Protein AF-A0A1Q7ID91-F1 (afdb_monomer_lite)

Foldseek 3Di:
DPVVVVVVVVVVVVVVVVVVPDPPDPPPQDPVQCVVLVVVVFDQDPVVRHTHDPPPDDDDD

Secondary structure (DSSP, 8-state):
--HHHHHHHHHHHHHHHHHT----------HHHHHHHHHTT-EEETTTTEEE---S-----

Sequence (61 aa):
MSVRRTARAVTVLAVTALLAGCAGEPSVWTHNQQDDCERRGGVWRTTLGFCEFQSGGAGSM

Structure (mmCIF, N/CA/C/O backbone):
data_AF-A0A1Q7ID91-F1
#
_entry.id   AF-A0A1Q7ID91-F1
#
loop_
_atom_site.group_PDB
_atom_site.id
_atom_site.type_symbol
_atom_site.label_atom_id
_atom_site.label_alt_id
_atom_site.label_comp_id
_atom_site.label_asym_id
_atom_site.label_entity_id
_atom_site.label_seq_id
_atom_site.pdbx_PDB_ins_code
_atom_site.Cartn_x
_atom_site.Cartn_y
_atom_site.Cartn_z
_atom_site.occupancy
_atom_site.B_iso_or_equiv
_atom_site.auth_seq_id
_atom_site.auth_comp_id
_atom_site.auth_asym_id
_atom_site.auth_atom_id
_atom_site.pdbx_PDB_model_num
ATOM 1 N N . MET A 1 1 ? 20.474 21.069 46.338 1.00 50.41 1 MET A N 1
ATOM 2 C CA . MET A 1 1 ? 19.528 19.949 46.085 1.00 50.41 1 MET A CA 1
ATOM 3 C C . MET A 1 1 ? 18.834 20.017 44.711 1.00 50.41 1 MET A C 1
ATOM 5 O O . MET A 1 1 ? 18.344 18.987 44.262 1.00 50.41 1 MET A O 1
ATOM 9 N N . SER A 1 2 ? 18.847 21.157 43.998 1.00 50.19 2 SER A N 1
ATOM 10 C CA . SER A 1 2 ? 18.154 21.332 42.701 1.00 50.19 2 SER A CA 1
ATOM 11 C C . SER A 1 2 ? 18.802 20.656 41.480 1.00 50.19 2 SER A C 1
ATOM 13 O O . SER A 1 2 ? 18.082 20.242 40.582 1.00 50.19 2 SER A O 1
ATOM 15 N N . VAL A 1 3 ? 20.127 20.455 41.461 1.00 55.50 3 VAL A N 1
ATOM 16 C CA . VAL A 1 3 ? 20.858 19.872 40.306 1.00 55.50 3 VAL A CA 1
ATOM 17 C C . VAL A 1 3 ? 20.521 18.392 40.059 1.00 55.50 3 VAL A C 1
ATOM 19 O O . VAL A 1 3 ? 20.519 17.916 38.929 1.00 55.50 3 VAL A O 1
ATOM 22 N N . ARG A 1 4 ? 20.175 17.642 41.115 1.00 56.59 4 ARG A N 1
ATOM 23 C CA . ARG A 1 4 ? 19.824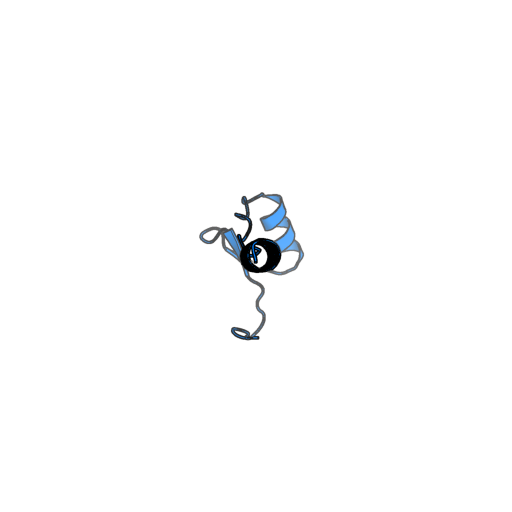 16.212 40.999 1.00 56.59 4 ARG A CA 1
ATOM 24 C C . ARG A 1 4 ? 18.427 15.991 40.403 1.00 56.59 4 ARG A C 1
ATOM 26 O O . ARG A 1 4 ? 18.149 14.908 39.895 1.00 56.59 4 ARG A O 1
ATOM 33 N N . ARG A 1 5 ? 17.548 17.001 40.469 1.00 59.38 5 ARG A N 1
ATOM 34 C CA . ARG A 1 5 ? 16.181 16.943 39.922 1.00 59.38 5 ARG A CA 1
ATOM 35 C C . ARG A 1 5 ? 16.164 17.208 38.418 1.00 59.38 5 ARG A C 1
ATOM 37 O O . ARG A 1 5 ? 15.464 16.504 37.700 1.00 59.38 5 ARG A O 1
ATOM 44 N N . THR A 1 6 ? 16.981 18.147 37.944 1.00 58.22 6 THR A N 1
ATOM 45 C CA . THR A 1 6 ? 17.130 18.445 36.513 1.00 58.22 6 THR A CA 1
ATOM 46 C C . THR A 1 6 ? 17.768 17.288 35.749 1.00 58.22 6 THR A C 1
ATOM 48 O O . THR A 1 6 ? 17.269 16.931 34.690 1.00 58.22 6 THR A O 1
ATOM 51 N N . ALA A 1 7 ? 18.780 16.621 36.316 1.00 63.66 7 ALA A N 1
ATOM 52 C CA . ALA A 1 7 ? 19.400 15.452 35.684 1.00 63.66 7 ALA A CA 1
ATOM 53 C C . ALA A 1 7 ? 18.404 14.297 35.452 1.00 63.66 7 ALA A C 1
ATOM 55 O O . ALA A 1 7 ? 18.343 13.747 34.358 1.00 63.66 7 ALA A O 1
ATOM 56 N N . ARG A 1 8 ? 17.564 13.977 36.450 1.00 71.06 8 ARG A N 1
ATOM 57 C CA . ARG A 1 8 ? 16.517 12.947 36.310 1.00 71.06 8 ARG A CA 1
ATOM 58 C C . ARG A 1 8 ? 15.473 13.316 35.260 1.00 71.06 8 ARG A C 1
ATOM 60 O O . ARG A 1 8 ? 15.058 12.445 34.505 1.00 71.06 8 ARG A O 1
ATOM 67 N N . ALA A 1 9 ? 15.070 14.584 35.200 1.00 70.75 9 ALA A N 1
ATOM 68 C CA . ALA A 1 9 ? 14.109 15.049 34.204 1.00 70.75 9 ALA A CA 1
ATOM 69 C C . ALA A 1 9 ? 14.659 14.906 32.775 1.00 70.75 9 ALA A C 1
ATOM 71 O O . ALA A 1 9 ? 13.951 14.423 31.896 1.00 70.75 9 ALA A O 1
ATOM 72 N N . VAL A 1 10 ? 15.937 15.239 32.563 1.00 76.44 10 VAL A N 1
ATOM 73 C CA . VAL A 1 10 ? 16.609 15.080 31.263 1.00 76.44 10 VAL A CA 1
ATOM 74 C C . VAL A 1 10 ? 16.689 13.608 30.856 1.00 76.44 10 VAL A C 1
ATOM 76 O O . VAL A 1 10 ? 16.378 13.276 29.715 1.00 76.44 10 VAL A O 1
ATOM 79 N N . THR A 1 11 ? 17.039 12.709 31.782 1.00 76.38 11 THR A N 1
ATOM 80 C CA . THR A 1 11 ? 17.092 11.268 31.489 1.00 76.38 11 THR A CA 1
ATOM 81 C C . THR A 1 11 ? 15.717 10.703 31.140 1.00 76.38 11 THR A C 1
ATOM 83 O O . THR A 1 11 ? 15.602 9.961 30.171 1.00 76.38 11 THR A O 1
ATOM 86 N N . VAL A 1 12 ? 14.666 11.065 31.884 1.00 79.94 12 VAL A N 1
ATOM 87 C CA . VAL A 1 12 ? 13.302 10.580 31.609 1.00 79.94 12 VAL A CA 1
ATOM 88 C C . VAL A 1 12 ? 12.832 11.033 30.226 1.00 79.94 12 VAL A C 1
ATOM 90 O O . VAL A 1 12 ? 12.355 10.202 29.459 1.00 79.94 12 VAL A O 1
ATOM 93 N N . LEU A 1 13 ? 13.039 12.307 29.878 1.00 7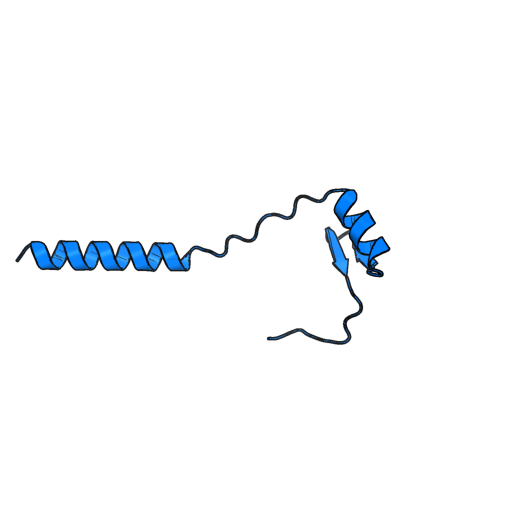5.00 13 LEU A N 1
ATOM 94 C CA . LEU A 1 13 ? 12.661 12.848 28.568 1.00 75.00 13 LEU A CA 1
ATOM 95 C C . LEU A 1 13 ? 13.411 12.167 27.414 1.00 75.00 13 LEU A C 1
ATOM 97 O O . LEU A 1 13 ? 12.806 11.834 26.394 1.00 75.00 13 LEU A O 1
ATOM 101 N N . ALA A 1 14 ? 14.712 11.916 27.586 1.00 75.19 14 ALA A N 1
ATOM 102 C CA . ALA A 1 14 ? 15.519 11.222 26.586 1.00 75.19 14 ALA A CA 1
ATOM 103 C C . ALA A 1 14 ? 15.041 9.776 26.361 1.00 75.19 14 ALA A C 1
ATOM 105 O O . ALA A 1 14 ? 14.931 9.330 25.221 1.00 75.19 14 ALA A O 1
ATOM 106 N N . VAL A 1 15 ? 14.697 9.056 27.434 1.00 76.62 15 VAL A N 1
ATOM 107 C CA . VAL A 1 15 ? 14.211 7.669 27.349 1.00 76.62 15 VAL A CA 1
ATOM 108 C C . VAL A 1 15 ? 12.834 7.593 26.686 1.00 76.62 15 VAL A C 1
ATOM 110 O O . VAL A 1 15 ? 12.609 6.723 25.847 1.00 76.62 15 VAL A O 1
ATOM 113 N N . THR A 1 16 ? 11.919 8.517 26.993 1.00 73.81 16 THR A N 1
ATOM 114 C CA . THR A 1 16 ? 10.588 8.535 26.361 1.00 73.81 16 THR A CA 1
ATOM 115 C C . THR A 1 16 ? 10.644 8.852 24.868 1.00 73.81 16 THR A C 1
ATOM 117 O O . THR A 1 16 ? 9.851 8.305 24.108 1.00 73.81 16 THR A O 1
ATOM 120 N N . ALA A 1 17 ? 11.594 9.685 24.429 1.00 69.56 17 ALA A N 1
ATOM 121 C CA . ALA A 1 17 ? 11.779 9.989 23.010 1.00 69.56 17 ALA A CA 1
ATOM 122 C C . ALA A 1 17 ? 12.293 8.774 22.216 1.00 69.56 17 ALA A C 1
ATOM 124 O O . ALA A 1 17 ? 11.861 8.551 21.089 1.00 69.56 17 ALA A O 1
ATOM 125 N N . LEU A 1 18 ? 13.165 7.956 22.819 1.00 66.38 18 LEU A N 1
ATOM 126 C CA . LEU A 1 18 ? 13.691 6.735 22.197 1.00 66.38 18 LEU A CA 1
ATOM 127 C C . LEU A 1 18 ? 12.612 5.657 21.985 1.00 66.38 18 LEU A C 1
ATOM 129 O O . LEU A 1 18 ? 12.690 4.895 21.028 1.00 66.38 18 LEU A O 1
ATOM 133 N N . LEU A 1 19 ? 11.594 5.600 22.850 1.00 64.38 19 LEU A N 1
ATOM 134 C CA . LEU A 1 19 ? 10.531 4.587 22.789 1.00 64.38 19 LEU A CA 1
ATOM 135 C C . LEU A 1 19 ? 9.425 4.895 21.762 1.00 64.38 19 LEU A C 1
ATOM 137 O O . LEU A 1 19 ? 8.631 4.013 21.449 1.00 64.38 19 LEU A O 1
ATOM 141 N N . ALA A 1 20 ? 9.362 6.112 21.215 1.00 65.94 20 ALA A N 1
ATOM 142 C CA . ALA A 1 20 ? 8.306 6.529 20.284 1.00 65.94 20 ALA A CA 1
ATOM 143 C C . ALA A 1 20 ? 8.617 6.239 18.796 1.00 65.94 20 ALA A C 1
ATOM 145 O O . ALA A 1 20 ? 7.849 6.626 17.919 1.00 65.94 20 ALA A O 1
ATOM 146 N N . GLY A 1 21 ? 9.732 5.564 18.490 1.00 60.78 21 GLY A N 1
ATOM 147 C CA . GLY A 1 21 ? 10.279 5.418 17.132 1.00 60.78 21 GLY A CA 1
ATOM 148 C C . GLY A 1 21 ? 9.583 4.440 16.171 1.00 60.78 21 GLY A C 1
ATOM 149 O O . GLY A 1 21 ? 10.170 4.117 15.147 1.00 60.78 21 GLY A O 1
ATOM 150 N N . CYS A 1 22 ? 8.372 3.948 16.448 1.00 61.41 22 CYS A N 1
ATOM 151 C CA . CYS A 1 22 ? 7.639 3.051 15.537 1.00 61.41 22 CYS A CA 1
ATOM 152 C C . CYS A 1 22 ? 6.277 3.637 15.146 1.00 61.41 22 CYS A C 1
ATOM 154 O O . CYS A 1 22 ? 5.229 3.067 15.433 1.00 61.41 22 CYS A O 1
ATOM 156 N N . ALA A 1 23 ? 6.283 4.788 14.476 1.00 61.19 23 ALA A N 1
ATOM 157 C CA . ALA A 1 23 ? 5.154 5.180 13.641 1.00 61.19 23 ALA A CA 1
ATOM 158 C C . ALA A 1 23 ? 5.399 4.582 12.251 1.00 61.19 23 ALA A C 1
ATOM 160 O O . ALA A 1 23 ? 6.183 5.126 11.478 1.00 61.19 23 ALA A O 1
ATOM 161 N N . GLY A 1 24 ? 4.797 3.420 11.976 1.00 56.81 24 GLY A N 1
ATOM 162 C CA . GLY A 1 24 ? 4.827 2.812 10.648 1.00 56.81 24 GLY A CA 1
ATOM 163 C C . GLY A 1 24 ? 4.342 3.824 9.616 1.00 56.81 24 GLY A C 1
ATOM 164 O O . GLY A 1 24 ? 3.269 4.409 9.769 1.00 56.81 24 GLY A O 1
ATOM 165 N N . GLU A 1 25 ? 5.166 4.079 8.608 1.00 65.69 25 GLU A N 1
ATOM 166 C CA . GLU A 1 25 ? 4.830 5.001 7.533 1.00 65.69 25 GLU A CA 1
ATOM 167 C C . GLU A 1 25 ? 3.564 4.489 6.832 1.00 65.69 25 GLU A C 1
ATOM 169 O O . GLU A 1 25 ? 3.498 3.304 6.488 1.00 65.69 25 GLU A O 1
ATOM 174 N N . PRO A 1 26 ? 2.536 5.333 6.619 1.00 55.22 26 PRO A N 1
ATOM 175 C CA . PRO A 1 26 ? 1.415 4.935 5.792 1.00 55.22 26 PRO A CA 1
ATOM 176 C C . PRO A 1 26 ? 1.965 4.721 4.384 1.00 55.22 26 PRO A C 1
ATOM 178 O O . PRO A 1 26 ? 2.347 5.676 3.706 1.00 55.22 26 PRO A O 1
ATOM 181 N N . SER A 1 27 ? 2.050 3.463 3.959 1.00 61.12 27 SER A N 1
ATOM 182 C CA . SER A 1 27 ? 2.456 3.095 2.610 1.00 61.12 27 SER A CA 1
ATOM 183 C C . SER A 1 27 ? 1.419 3.648 1.634 1.00 61.12 27 SER A C 1
ATOM 185 O O . SER A 1 27 ? 0.405 3.009 1.350 1.00 61.12 27 SER A O 1
ATOM 187 N N . VAL A 1 28 ? 1.640 4.879 1.160 1.00 60.38 28 VAL A N 1
ATOM 188 C CA . VAL A 1 28 ? 0.873 5.463 0.062 1.00 60.38 28 VAL A CA 1
ATOM 189 C C . VAL A 1 28 ? 1.095 4.549 -1.132 1.00 60.38 28 VAL A C 1
ATOM 191 O O . VAL A 1 28 ? 2.219 4.395 -1.619 1.00 60.38 28 VAL A O 1
ATOM 194 N N . TRP A 1 29 ? 0.017 3.895 -1.549 1.00 62.03 29 TRP A N 1
ATOM 195 C CA . TRP A 1 29 ? 0.011 3.012 -2.699 1.00 62.03 29 TRP A CA 1
ATOM 196 C C . TRP A 1 29 ? 0.474 3.785 -3.933 1.00 62.03 29 TRP A C 1
ATOM 198 O O . TRP A 1 29 ? -0.070 4.837 -4.272 1.00 62.03 29 TRP A O 1
ATOM 208 N N . THR A 1 30 ? 1.491 3.261 -4.607 1.00 67.19 30 THR A N 1
ATOM 209 C CA . THR A 1 30 ? 1.927 3.768 -5.910 1.00 67.19 30 THR A CA 1
ATOM 210 C C . THR A 1 30 ? 1.853 2.630 -6.918 1.00 67.19 30 THR A C 1
ATOM 212 O O . THR A 1 30 ? 2.163 1.491 -6.576 1.00 67.19 30 THR A O 1
ATOM 215 N N . HIS A 1 31 ? 1.471 2.923 -8.167 1.00 69.81 31 HIS A N 1
ATOM 216 C CA . HIS A 1 31 ? 1.455 1.940 -9.266 1.00 69.81 31 HIS A CA 1
ATOM 217 C C . HIS A 1 31 ? 2.794 1.186 -9.370 1.00 69.81 31 HIS A C 1
ATOM 219 O O . HIS A 1 31 ? 2.832 -0.027 -9.544 1.00 69.81 31 HIS A O 1
ATOM 225 N N . ASN A 1 32 ? 3.895 1.893 -9.101 1.00 81.75 32 ASN A N 1
ATOM 226 C CA . ASN A 1 32 ? 5.241 1.330 -9.059 1.00 81.75 32 ASN A CA 1
ATOM 227 C C . ASN A 1 32 ? 5.407 0.178 -8.051 1.00 81.75 32 ASN A C 1
ATOM 229 O O . ASN A 1 32 ? 6.209 -0.717 -8.304 1.00 81.75 32 ASN A O 1
ATOM 233 N N . GLN A 1 33 ? 4.681 0.176 -6.925 1.00 83.00 33 GLN A N 1
ATOM 234 C CA . GLN A 1 33 ? 4.740 -0.906 -5.928 1.00 83.00 33 GLN A CA 1
ATOM 235 C C . GLN A 1 33 ? 4.063 -2.184 -6.433 1.00 83.00 33 GLN A C 1
ATOM 237 O O . GLN A 1 33 ? 4.544 -3.279 -6.140 1.00 83.00 33 GLN A O 1
ATOM 242 N N . GLN A 1 34 ? 2.986 -2.054 -7.214 1.00 88.75 34 GLN A N 1
ATOM 243 C CA . GLN A 1 34 ? 2.350 -3.197 -7.867 1.00 88.75 34 GLN A CA 1
ATOM 244 C C . GLN A 1 34 ? 3.275 -3.781 -8.938 1.00 88.75 34 GLN A C 1
ATOM 246 O O . GLN A 1 34 ? 3.579 -4.972 -8.892 1.00 88.75 34 GLN A O 1
ATOM 251 N N . ASP A 1 35 ? 3.794 -2.939 -9.837 1.00 90.44 35 ASP A N 1
ATOM 252 C CA . ASP A 1 35 ? 4.709 -3.396 -10.890 1.00 90.44 35 ASP A CA 1
ATOM 253 C C . ASP A 1 35 ? 5.979 -4.032 -10.309 1.00 90.44 35 ASP A C 1
ATOM 255 O O . ASP A 1 35 ? 6.524 -4.977 -10.873 1.00 90.44 35 ASP A O 1
ATOM 259 N N . ASP A 1 36 ? 6.516 -3.494 -9.208 1.00 89.94 36 ASP A N 1
ATOM 260 C CA . ASP A 1 36 ? 7.666 -4.086 -8.510 1.00 89.94 36 ASP A CA 1
ATOM 261 C C . ASP A 1 36 ? 7.325 -5.450 -7.898 1.00 89.94 36 ASP A C 1
ATOM 263 O O . ASP A 1 36 ? 8.095 -6.399 -8.047 1.00 89.94 36 ASP A O 1
ATOM 267 N N . CYS A 1 37 ? 6.153 -5.574 -7.268 1.00 91.00 37 CYS A N 1
ATOM 268 C CA . CYS A 1 37 ? 5.677 -6.827 -6.686 1.00 91.00 37 CYS A CA 1
ATOM 269 C C . CYS A 1 37 ? 5.593 -7.947 -7.724 1.00 91.00 37 CYS A C 1
ATOM 271 O O . CYS A 1 37 ? 6.173 -9.022 -7.542 1.00 91.00 37 CYS A O 1
ATOM 273 N N . GLU A 1 38 ? 4.905 -7.669 -8.829 1.00 91.12 38 GLU A N 1
ATOM 274 C CA . GLU A 1 38 ? 4.682 -8.633 -9.902 1.00 91.12 38 GLU A CA 1
ATOM 275 C C . GLU A 1 38 ? 6.009 -8.991 -10.592 1.00 91.12 38 GLU A C 1
ATOM 277 O O . GLU A 1 38 ? 6.286 -10.169 -10.826 1.00 91.12 38 GLU A O 1
ATOM 282 N N . ARG A 1 39 ? 6.904 -8.011 -10.809 1.00 92.25 39 ARG A N 1
ATOM 283 C CA . ARG A 1 39 ? 8.259 -8.261 -11.344 1.00 92.25 39 ARG A CA 1
ATOM 284 C C . ARG A 1 39 ? 9.117 -9.146 -10.444 1.00 92.25 39 ARG A C 1
ATOM 286 O O . ARG A 1 39 ? 9.962 -9.883 -10.948 1.00 92.25 39 ARG A O 1
ATOM 293 N N . ARG A 1 40 ? 8.924 -9.083 -9.127 1.00 87.75 40 ARG A N 1
ATOM 294 C CA . ARG A 1 40 ? 9.652 -9.897 -8.140 1.00 87.75 40 ARG A CA 1
ATOM 295 C C . ARG A 1 40 ? 9.019 -11.273 -7.912 1.00 87.75 40 ARG A C 1
ATOM 297 O O . ARG A 1 40 ? 9.513 -12.022 -7.072 1.00 87.75 40 ARG A O 1
ATOM 304 N N . GLY A 1 41 ? 7.951 -11.607 -8.641 1.00 89.56 41 GLY A N 1
ATOM 305 C CA . GLY A 1 41 ? 7.246 -12.886 -8.528 1.00 89.56 41 GLY A CA 1
ATOM 306 C C . GLY A 1 41 ? 6.297 -12.977 -7.329 1.00 89.56 41 GLY A C 1
ATOM 307 O O . GLY A 1 41 ? 5.925 -14.081 -6.932 1.00 89.56 41 GLY A O 1
ATOM 308 N N . GLY A 1 42 ? 5.928 -11.841 -6.731 1.00 90.38 42 GLY A N 1
ATOM 309 C CA . GLY A 1 42 ? 4.878 -11.763 -5.718 1.00 90.38 42 GLY A CA 1
ATOM 310 C C . GLY A 1 42 ? 3.483 -11.640 -6.336 1.00 90.38 42 GLY A C 1
ATOM 311 O O . GLY A 1 42 ? 3.326 -11.375 -7.528 1.00 90.38 42 GLY A O 1
ATOM 312 N N . VAL A 1 43 ? 2.453 -11.815 -5.510 1.00 91.38 43 VAL A N 1
ATOM 313 C CA . VAL A 1 43 ? 1.050 -11.596 -5.880 1.00 91.38 43 VAL A CA 1
ATOM 314 C C . VAL A 1 43 ? 0.572 -10.298 -5.244 1.00 91.38 43 VAL A C 1
ATOM 316 O O . VAL A 1 43 ? 0.545 -10.160 -4.020 1.00 91.38 43 VAL A O 1
ATOM 319 N N . TRP A 1 44 ? 0.166 -9.339 -6.073 1.00 90.44 44 TRP A N 1
ATOM 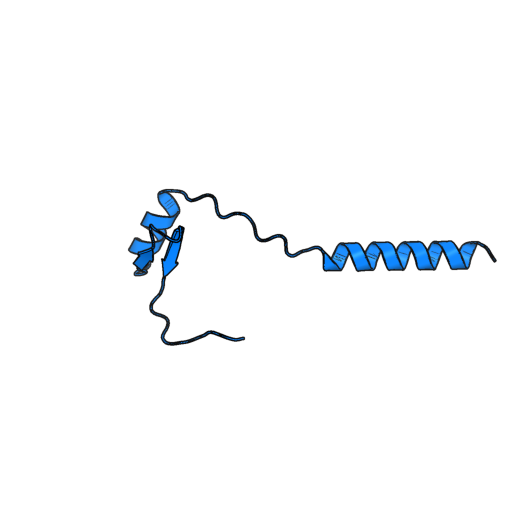320 C CA . TRP A 1 44 ? -0.348 -8.065 -5.587 1.00 90.44 44 TRP A CA 1
ATOM 321 C C . TRP A 1 44 ? -1.780 -8.198 -5.039 1.00 90.44 44 TRP A C 1
ATOM 323 O O . TRP A 1 44 ? -2.696 -8.637 -5.741 1.00 90.44 44 TRP A O 1
ATOM 333 N N . ARG A 1 45 ? -2.004 -7.797 -3.778 1.00 89.62 45 ARG A N 1
ATOM 334 C CA . ARG A 1 45 ? -3.329 -7.791 -3.132 1.00 89.62 45 ARG A CA 1
ATOM 335 C C . ARG A 1 45 ? -3.959 -6.405 -3.224 1.00 89.62 45 ARG A C 1
ATOM 337 O O . ARG A 1 45 ? -3.852 -5.618 -2.290 1.00 89.62 45 ARG A O 1
ATOM 344 N N . THR A 1 46 ? -4.672 -6.119 -4.315 1.00 86.69 46 THR A N 1
ATOM 345 C CA . THR A 1 46 ? -5.314 -4.806 -4.563 1.00 86.69 46 THR A CA 1
ATOM 346 C C . THR A 1 46 ? -6.231 -4.342 -3.429 1.00 86.69 46 THR A C 1
ATOM 348 O O . THR A 1 46 ? -6.259 -3.158 -3.116 1.00 86.69 46 THR A O 1
ATOM 351 N N . THR A 1 47 ? -6.939 -5.265 -2.773 1.00 85.62 47 THR A N 1
ATOM 352 C CA . THR A 1 47 ? -7.818 -4.964 -1.629 1.00 85.62 47 THR A CA 1
ATOM 353 C C . THR A 1 47 ? -7.056 -4.514 -0.382 1.00 85.62 47 THR A C 1
ATOM 355 O O . THR A 1 47 ? -7.594 -3.757 0.418 1.00 85.62 47 THR A O 1
ATOM 358 N N . LEU A 1 48 ? -5.825 -4.994 -0.197 1.00 82.94 48 LEU A N 1
ATOM 359 C CA . LEU A 1 48 ? -5.027 -4.779 1.015 1.00 82.94 48 LEU A CA 1
ATOM 360 C C . LEU A 1 48 ? -3.847 -3.824 0.776 1.00 82.94 48 LEU A C 1
ATOM 362 O O . LEU A 1 48 ? -3.234 -3.362 1.731 1.00 82.94 48 LEU A O 1
ATOM 366 N N . GLY A 1 49 ? -3.536 -3.524 -0.487 1.00 84.88 49 GLY A N 1
ATOM 367 C CA . GLY A 1 49 ? -2.473 -2.605 -0.878 1.00 84.88 49 GLY A CA 1
ATOM 368 C C . GLY A 1 49 ? -1.061 -3.117 -0.584 1.00 84.88 49 GLY A C 1
ATOM 369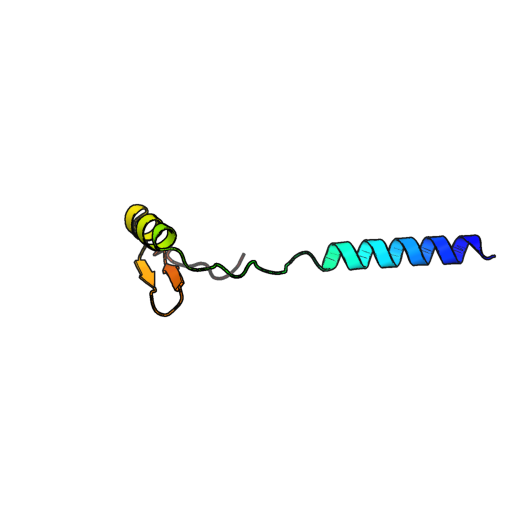 O O . GLY A 1 49 ? -0.174 -2.299 -0.366 1.00 84.88 49 GLY A O 1
ATOM 370 N N . PHE A 1 50 ? -0.835 -4.437 -0.554 1.00 84.44 50 PHE A N 1
ATOM 371 C CA . PHE A 1 50 ? 0.494 -5.008 -0.310 1.00 84.44 50 PHE A CA 1
ATOM 372 C C . PHE A 1 50 ? 0.840 -6.164 -1.255 1.00 84.44 50 PHE A C 1
ATOM 374 O O . PHE A 1 50 ? -0.028 -6.787 -1.871 1.00 84.44 50 PHE A O 1
ATOM 381 N N . CYS A 1 51 ? 2.140 -6.448 -1.342 1.00 89.44 51 CYS A N 1
ATOM 382 C CA . CYS A 1 51 ? 2.690 -7.558 -2.107 1.00 89.44 51 CYS A CA 1
ATOM 383 C C . CYS A 1 51 ? 2.812 -8.818 -1.248 1.00 89.44 51 CYS A C 1
ATOM 385 O O . CYS A 1 51 ? 3.580 -8.837 -0.283 1.00 89.44 51 CYS A O 1
ATOM 387 N N . GLU A 1 52 ? 2.090 -9.877 -1.601 1.00 89.25 52 GLU A N 1
ATOM 388 C CA . GLU A 1 52 ? 2.203 -11.172 -0.940 1.00 89.25 52 GLU A CA 1
ATOM 389 C C . GLU A 1 52 ? 3.224 -12.042 -1.672 1.00 89.25 52 GLU A C 1
ATOM 391 O O . GLU A 1 52 ? 3.022 -12.448 -2.817 1.00 89.25 52 GLU A O 1
ATOM 396 N N . PHE A 1 53 ? 4.327 -12.355 -1.002 1.00 87.62 53 PHE A N 1
ATOM 397 C CA . PHE A 1 53 ? 5.239 -13.396 -1.457 1.00 87.62 53 PHE A CA 1
ATOM 398 C C . PHE A 1 53 ? 4.768 -14.719 -0.862 1.00 87.62 53 PHE A C 1
ATOM 400 O O . PHE A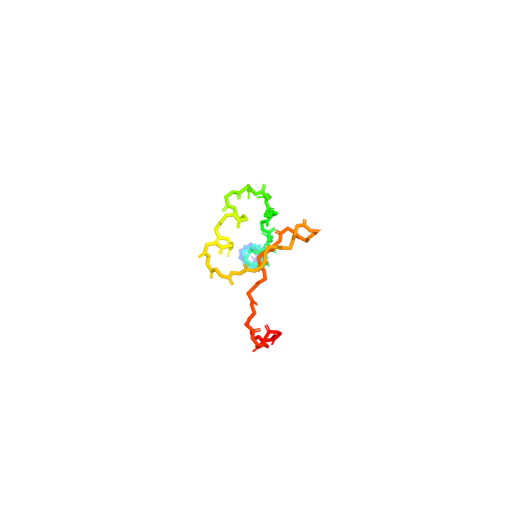 1 53 ? 4.483 -14.781 0.334 1.00 87.62 53 PHE A O 1
ATOM 407 N N . GLN A 1 54 ? 4.704 -15.782 -1.671 1.00 74.56 54 GLN A N 1
ATOM 408 C CA . GLN A 1 54 ? 4.485 -17.142 -1.170 1.00 74.56 54 GLN A CA 1
ATOM 409 C C . GLN A 1 54 ? 5.739 -17.629 -0.424 1.00 74.56 54 GLN A C 1
ATOM 411 O O . GLN A 1 54 ? 6.414 -18.567 -0.834 1.00 74.56 54 GLN A O 1
ATOM 416 N N . SER A 1 55 ? 6.085 -16.961 0.672 1.00 64.62 55 SER A N 1
ATOM 417 C CA . SER A 1 55 ? 6.975 -17.506 1.681 1.00 64.62 55 SER A CA 1
ATOM 418 C C . SER A 1 55 ? 6.139 -18.498 2.467 1.00 64.62 55 SER A C 1
ATOM 420 O O . SER A 1 55 ? 5.232 -18.108 3.201 1.00 64.62 55 SER A O 1
ATOM 422 N N . GLY A 1 56 ? 6.393 -19.790 2.274 1.00 57.34 56 GLY A N 1
ATOM 423 C CA . GLY A 1 56 ? 5.831 -20.818 3.138 1.00 57.34 56 GLY A CA 1
ATOM 424 C C . GLY A 1 56 ? 6.214 -20.535 4.593 1.00 57.34 56 GLY A C 1
ATOM 425 O O . GLY A 1 56 ? 7.308 -20.890 5.003 1.00 57.34 56 GLY A O 1
ATOM 426 N N . GLY A 1 57 ? 5.312 -19.887 5.337 1.00 57.00 57 GLY A N 1
ATOM 427 C CA . GLY A 1 57 ? 5.358 -19.681 6.785 1.00 57.00 57 GLY A CA 1
ATOM 428 C C . GLY A 1 57 ? 6.411 -18.694 7.301 1.00 57.00 57 GLY A C 1
ATOM 429 O O . GLY A 1 57 ? 7.596 -18.988 7.280 1.00 57.00 57 GLY A O 1
ATOM 430 N N . ALA A 1 58 ? 5.957 -17.566 7.854 1.00 49.06 58 ALA A N 1
ATOM 431 C CA . ALA A 1 58 ? 6.472 -16.985 9.104 1.00 49.06 58 ALA A CA 1
ATOM 432 C C . ALA A 1 58 ? 5.689 -15.692 9.407 1.00 49.06 58 ALA A C 1
ATOM 434 O O . ALA A 1 58 ? 6.049 -14.597 8.993 1.00 49.06 58 ALA A O 1
ATOM 435 N N . GLY A 1 59 ? 4.511 -15.791 10.020 1.00 57.38 59 GLY A N 1
ATOM 436 C CA . GLY A 1 59 ? 4.412 -15.459 11.444 1.00 57.38 59 GLY A CA 1
ATOM 437 C C . GLY A 1 59 ? 5.672 -15.743 12.271 1.00 57.38 59 GLY A C 1
ATOM 438 O O . GLY A 1 59 ? 6.275 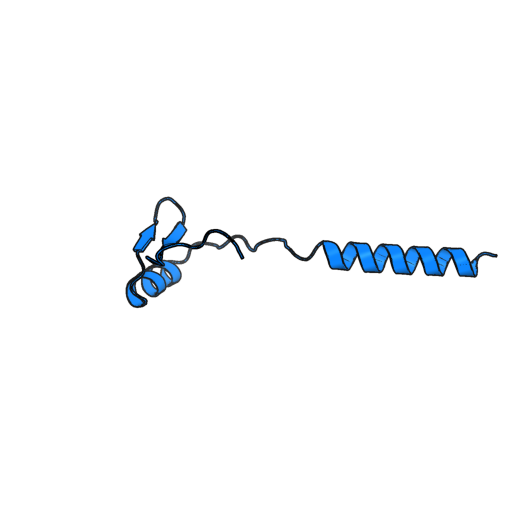-16.801 12.141 1.00 57.38 59 GLY A O 1
ATOM 439 N N . SER A 1 60 ? 6.001 -14.803 13.160 1.00 51.75 60 SER A N 1
ATOM 440 C CA . SER A 1 60 ? 7.022 -14.864 14.221 1.00 51.75 60 SER A CA 1
ATOM 441 C C . SER A 1 60 ? 8.490 -14.988 13.794 1.00 51.75 60 SER A C 1
ATOM 443 O O . SER A 1 60 ? 8.949 -16.082 13.486 1.00 51.75 60 SER A O 1
ATOM 445 N N . MET A 1 61 ? 9.230 -13.878 13.908 1.00 40.56 61 MET A N 1
ATOM 446 C CA . MET A 1 61 ? 10.470 -13.751 14.698 1.00 40.56 61 MET A CA 1
ATOM 447 C C . MET A 1 61 ? 10.851 -12.278 14.848 1.00 40.56 61 MET A C 1
ATOM 449 O O . MET A 1 61 ? 10.861 -11.569 13.820 1.00 40.56 61 MET A O 1
#

pLDDT: mean 72.26, std 14.01, range [40.56, 92.25]

Radius of gyration: 21.55 Å; chains: 1; bounding box: 29×42×57 Å